Protein AF-A0AAW4PIY5-F1 (afdb_monomer_lite)

Sequence (55 aa):
MSMDDKRAAVEQLEAALNAADADSMEYHIRQALQYLHVEDERSAPSKDSGNDELR

Structure (mmCIF, N/CA/C/O backbone):
data_AF-A0AAW4PIY5-F1
#
_entry.id   AF-A0AAW4PIY5-F1
#
loop_
_atom_site.group_PDB
_atom_site.id
_atom_site.type_symbol
_atom_site.label_atom_id
_atom_site.label_alt_id
_atom_site.label_comp_id
_atom_site.label_asym_id
_atom_site.label_entity_id
_atom_site.label_seq_id
_atom_site.pdbx_PDB_ins_code
_atom_site.Cartn_x
_atom_site.Cartn_y
_atom_site.Cartn_z
_atom_site.occupancy
_atom_site.B_iso_or_equiv
_atom_site.auth_seq_id
_atom_site.auth_comp_id
_atom_site.auth_asym_id
_atom_site.auth_atom_id
_atom_site.pdbx_PDB_model_num
ATOM 1 N N . MET A 1 1 ? 9.846 -3.945 -12.048 1.00 73.75 1 MET A N 1
ATOM 2 C CA . MET A 1 1 ? 9.363 -3.090 -10.947 1.00 73.75 1 MET A CA 1
ATOM 3 C C . MET A 1 1 ? 10.432 -2.062 -10.604 1.00 73.75 1 MET A C 1
ATOM 5 O O . MET A 1 1 ? 11.564 -2.463 -10.327 1.00 73.75 1 MET A O 1
ATOM 9 N N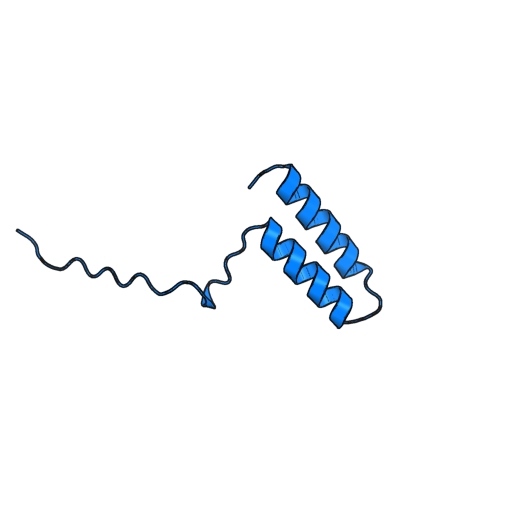 . SER A 1 2 ? 10.090 -0.773 -10.687 1.00 86.50 2 SER A N 1
ATOM 10 C CA . SER A 1 2 ? 10.970 0.355 -10.351 1.00 86.50 2 SER A CA 1
ATOM 11 C C . SER A 1 2 ? 11.224 0.440 -8.840 1.00 86.50 2 SER A C 1
ATOM 13 O O . SER A 1 2 ? 10.502 -0.149 -8.033 1.00 86.50 2 SER A O 1
ATOM 15 N N . MET A 1 3 ? 12.264 1.174 -8.438 1.00 85.94 3 MET A N 1
ATOM 16 C CA . MET A 1 3 ? 12.498 1.504 -7.028 1.00 85.94 3 MET A CA 1
ATOM 17 C C . MET A 1 3 ? 11.379 2.394 -6.467 1.00 85.94 3 MET A C 1
ATOM 19 O O . MET A 1 3 ? 11.013 2.242 -5.303 1.00 85.94 3 MET A O 1
ATOM 23 N N . ASP A 1 4 ? 10.797 3.247 -7.312 1.00 90.31 4 ASP A N 1
ATOM 24 C CA . ASP A 1 4 ? 9.666 4.107 -6.950 1.00 90.31 4 ASP A CA 1
ATOM 25 C C . ASP A 1 4 ? 8.398 3.288 -6.685 1.00 90.31 4 ASP A C 1
ATOM 27 O O . ASP A 1 4 ? 7.739 3.499 -5.670 1.00 90.31 4 ASP A O 1
ATOM 31 N N . ASP A 1 5 ? 8.118 2.279 -7.517 1.00 89.69 5 ASP A N 1
ATOM 32 C CA . ASP A 1 5 ? 6.980 1.370 -7.320 1.00 89.69 5 ASP A CA 1
ATOM 33 C C . ASP A 1 5 ? 7.109 0.604 -5.997 1.00 89.69 5 ASP A C 1
ATOM 35 O O . ASP A 1 5 ? 6.155 0.491 -5.232 1.00 89.69 5 ASP A O 1
ATOM 39 N N . LYS A 1 6 ? 8.319 0.119 -5.678 1.00 90.56 6 LYS A N 1
ATOM 40 C CA . LYS A 1 6 ? 8.588 -0.549 -4.395 1.00 90.56 6 LYS A CA 1
ATOM 41 C C . LYS A 1 6 ? 8.343 0.379 -3.211 1.00 90.56 6 LYS A C 1
ATOM 43 O O . LYS A 1 6 ? 7.773 -0.052 -2.213 1.00 90.56 6 LYS A O 1
ATOM 48 N N . ARG A 1 7 ? 8.792 1.632 -3.303 1.00 96.00 7 ARG A N 1
ATOM 49 C CA . ARG A 1 7 ? 8.592 2.620 -2.242 1.00 96.00 7 ARG A CA 1
ATOM 50 C C . ARG A 1 7 ? 7.107 2.922 -2.052 1.00 96.00 7 ARG A C 1
ATOM 52 O O . ARG A 1 7 ? 6.630 2.859 -0.925 1.00 96.00 7 ARG A O 1
ATOM 59 N N . ALA A 1 8 ? 6.383 3.159 -3.143 1.00 94.94 8 ALA A N 1
ATOM 60 C CA . ALA A 1 8 ? 4.945 3.390 -3.109 1.00 94.94 8 ALA A CA 1
ATOM 61 C C . ALA A 1 8 ? 4.187 2.189 -2.516 1.00 94.94 8 ALA A C 1
ATOM 63 O O . ALA A 1 8 ? 3.294 2.370 -1.692 1.00 94.94 8 ALA A O 1
ATOM 64 N N . ALA A 1 9 ? 4.583 0.957 -2.854 1.00 96.06 9 ALA A N 1
ATOM 65 C CA . ALA A 1 9 ? 4.001 -0.247 -2.264 1.00 96.06 9 ALA A CA 1
ATOM 66 C C . ALA A 1 9 ? 4.198 -0.317 -0.741 1.00 96.06 9 ALA A C 1
ATOM 68 O O . ALA A 1 9 ? 3.259 -0.644 -0.019 1.00 96.06 9 ALA A O 1
ATOM 69 N N . VAL A 1 10 ? 5.398 0.005 -0.247 1.00 97.38 10 VAL A N 1
ATOM 70 C CA . VAL A 1 10 ? 5.688 0.027 1.197 1.00 97.38 10 VAL A CA 1
ATOM 71 C C . VAL A 1 10 ? 4.868 1.103 1.905 1.00 97.38 10 VAL A C 1
ATOM 73 O O . VAL A 1 10 ? 4.253 0.805 2.923 1.00 97.38 10 VAL A O 1
ATOM 76 N N . GLU A 1 11 ? 4.779 2.309 1.341 1.00 98.06 11 GLU A N 1
ATOM 77 C CA . GLU A 1 11 ? 3.971 3.401 1.904 1.00 98.06 11 GLU A CA 1
ATOM 78 C C . GLU A 1 11 ? 2.488 3.001 2.027 1.00 98.06 11 GLU A C 1
ATOM 80 O O . GLU A 1 11 ? 1.844 3.273 3.041 1.00 98.06 11 GLU A O 1
ATOM 85 N N . GLN A 1 12 ? 1.947 2.284 1.036 1.00 98.19 12 GLN A N 1
ATOM 86 C CA . GLN A 1 12 ? 0.584 1.751 1.116 1.00 98.19 12 GLN A CA 1
ATOM 87 C C . GLN A 1 12 ? 0.444 0.646 2.175 1.00 98.19 12 GLN A C 1
ATOM 89 O O . GLN A 1 12 ? -0.549 0.617 2.895 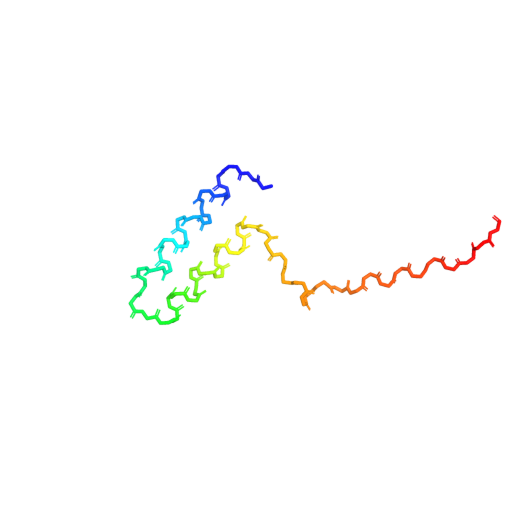1.00 98.19 12 GLN A O 1
ATOM 94 N N . LEU A 1 13 ? 1.430 -0.242 2.333 1.00 98.12 13 LEU A N 1
ATOM 95 C CA . LEU A 1 13 ? 1.395 -1.270 3.382 1.00 98.12 13 LEU A CA 1
ATOM 96 C C . LEU A 1 13 ? 1.455 -0.664 4.791 1.00 98.12 13 LEU A C 1
ATOM 98 O O . LEU A 1 13 ? 0.734 -1.108 5.683 1.00 98.12 13 LEU A O 1
ATOM 102 N N . GLU A 1 14 ? 2.266 0.372 4.993 1.00 98.38 14 GLU A N 1
ATOM 103 C CA . GLU A 1 14 ? 2.314 1.112 6.256 1.00 98.38 14 GLU A CA 1
ATOM 104 C C . GLU A 1 14 ? 0.980 1.809 6.549 1.00 98.38 14 GLU A C 1
ATOM 106 O O . GLU A 1 14 ? 0.501 1.767 7.684 1.00 98.38 14 GLU A O 1
ATOM 111 N N . ALA A 1 15 ? 0.336 2.395 5.536 1.00 98.06 15 ALA A N 1
ATOM 112 C CA . ALA A 1 15 ? -1.000 2.970 5.680 1.00 98.06 15 ALA A CA 1
ATOM 113 C C . ALA A 1 15 ? -2.051 1.904 6.041 1.00 98.06 15 ALA A C 1
ATOM 115 O O . ALA A 1 15 ? -2.869 2.136 6.929 1.00 98.06 15 ALA A O 1
ATOM 116 N N . ALA A 1 16 ? -1.988 0.713 5.431 1.00 98.06 16 ALA A N 1
ATOM 117 C CA . ALA A 1 16 ? -2.886 -0.397 5.750 1.00 98.06 16 ALA A CA 1
ATOM 118 C C . ALA A 1 16 ? -2.772 -0.840 7.218 1.00 98.06 16 ALA A C 1
ATOM 120 O O . ALA A 1 16 ? -3.787 -1.059 7.872 1.00 98.06 16 ALA A O 1
ATOM 121 N N . LEU A 1 17 ? -1.549 -0.927 7.755 1.00 97.88 17 LEU A N 1
ATOM 122 C CA . LEU A 1 17 ? -1.304 -1.305 9.154 1.00 97.88 17 LEU A CA 1
ATOM 123 C C . LEU A 1 17 ? -1.841 -0.283 10.165 1.00 97.88 17 LEU A C 1
ATOM 125 O O . LEU A 1 17 ? -2.125 -0.647 11.304 1.00 97.88 17 LEU A O 1
ATOM 129 N N . ASN A 1 18 ? -1.964 0.981 9.759 1.00 97.94 18 ASN A N 1
ATOM 130 C CA . ASN A 1 18 ? -2.447 2.073 10.605 1.00 97.94 18 ASN A 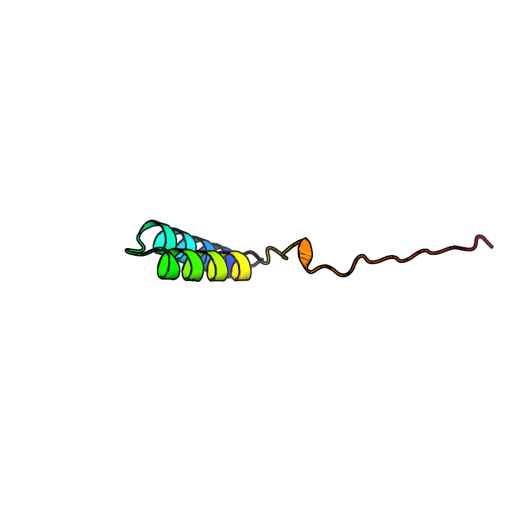CA 1
ATOM 131 C C . ASN A 1 18 ? -3.919 2.439 10.343 1.00 97.94 18 ASN A C 1
ATOM 133 O O . ASN A 1 18 ? -4.430 3.382 10.951 1.00 97.94 18 ASN A O 1
ATOM 137 N N . ALA A 1 19 ? -4.601 1.733 9.439 1.00 97.50 19 ALA A N 1
ATOM 138 C CA . ALA A 1 19 ? -5.991 2.006 9.110 1.00 97.50 19 ALA A CA 1
ATOM 139 C C . ALA A 1 19 ? -6.912 1.737 10.314 1.00 97.50 19 ALA A C 1
ATOM 141 O O . ALA A 1 19 ? -6.769 0.742 11.024 1.00 97.50 19 ALA A O 1
ATOM 142 N N . ALA A 1 20 ? -7.879 2.630 10.534 1.00 96.00 20 ALA A N 1
ATOM 143 C CA . ALA A 1 20 ? -8.822 2.533 11.651 1.00 96.00 20 ALA A CA 1
ATOM 144 C C . ALA A 1 20 ? -9.949 1.512 11.409 1.00 96.00 20 ALA A C 1
ATOM 146 O O . ALA A 1 20 ? -10.625 1.101 12.353 1.00 96.00 20 ALA A O 1
ATOM 147 N N . ASP A 1 21 ? -10.159 1.120 10.154 1.00 97.50 21 ASP A N 1
ATOM 148 C CA . ASP A 1 21 ? -11.236 0.243 9.717 1.00 97.50 21 ASP A CA 1
ATOM 149 C C . ASP A 1 21 ? -10.771 -0.716 8.610 1.00 97.50 21 ASP A C 1
ATOM 151 O O . ASP A 1 21 ? -9.742 -0.518 7.955 1.00 97.50 21 ASP A O 1
ATOM 155 N N . ALA A 1 22 ? -11.544 -1.787 8.432 1.00 96.25 22 ALA A N 1
ATOM 156 C CA . ALA A 1 22 ? -11.214 -2.864 7.510 1.00 96.25 22 ALA A CA 1
ATOM 157 C C . ALA A 1 22 ? -11.270 -2.432 6.035 1.00 96.25 22 ALA A C 1
ATOM 159 O O . ALA A 1 22 ? -10.455 -2.911 5.248 1.00 96.25 22 ALA A O 1
ATOM 160 N N . ASP A 1 23 ? -12.169 -1.513 5.669 1.00 96.94 23 ASP A N 1
ATOM 161 C CA . ASP A 1 23 ? -12.336 -1.064 4.283 1.00 96.94 23 ASP A CA 1
ATOM 162 C C . ASP A 1 23 ? -11.122 -0.231 3.844 1.00 96.94 23 ASP A C 1
ATOM 164 O O . ASP A 1 23 ? -10.558 -0.441 2.767 1.00 96.94 23 ASP A O 1
ATOM 168 N N . SER A 1 24 ? -10.663 0.667 4.719 1.00 97.12 24 SER A N 1
ATOM 169 C CA . SER A 1 24 ? -9.442 1.455 4.540 1.00 97.12 24 SER A CA 1
ATOM 170 C C . SER A 1 24 ? -8.203 0.556 4.459 1.00 97.12 24 SER A C 1
ATOM 172 O O . SER A 1 24 ? -7.364 0.731 3.572 1.00 97.12 24 SER A O 1
ATOM 174 N N . MET A 1 25 ? -8.097 -0.450 5.336 1.00 98.19 25 MET A N 1
ATOM 175 C CA . MET A 1 25 ? -7.012 -1.437 5.290 1.00 98.19 25 MET A CA 1
ATOM 176 C C . MET A 1 25 ? -6.996 -2.187 3.947 1.00 98.19 25 MET A C 1
ATOM 178 O O . MET A 1 25 ? -5.950 -2.287 3.301 1.00 98.19 25 MET A O 1
ATOM 182 N 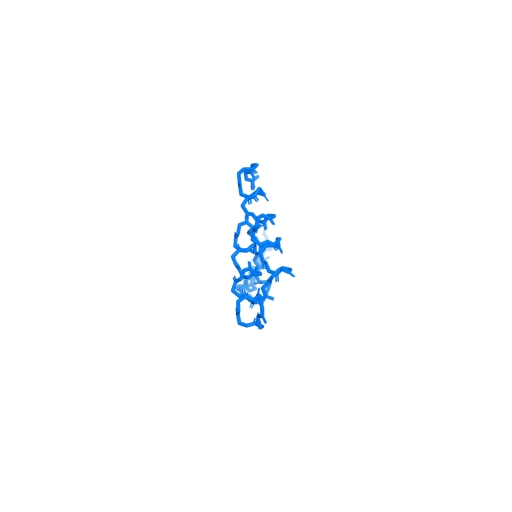N . GLU A 1 26 ? -8.151 -2.686 3.497 1.00 97.62 26 GLU A N 1
ATOM 183 C CA . GLU A 1 26 ? -8.286 -3.426 2.238 1.00 97.62 26 GLU A CA 1
ATOM 184 C C . GLU A 1 26 ? -7.945 -2.557 1.020 1.00 97.62 26 GLU A C 1
ATOM 186 O O . GLU A 1 26 ? -7.251 -3.008 0.101 1.00 97.62 26 GLU A O 1
ATOM 191 N N . TYR A 1 27 ? -8.387 -1.296 1.019 1.00 96.94 27 TYR A N 1
ATOM 192 C CA . TYR A 1 27 ? -8.045 -0.328 -0.018 1.00 96.94 27 TYR A CA 1
ATOM 193 C C . TYR A 1 27 ? -6.526 -0.183 -0.175 1.00 96.94 27 TYR A C 1
ATOM 195 O O . TYR A 1 27 ? -6.000 -0.337 -1.282 1.00 96.94 27 TYR A O 1
ATOM 203 N N . HIS A 1 28 ? -5.818 0.054 0.930 1.00 97.81 28 HIS A N 1
ATOM 204 C CA . HIS A 1 28 ? -4.371 0.243 0.923 1.00 97.81 28 HIS A CA 1
ATOM 205 C C . HIS A 1 28 ? -3.615 -1.028 0.508 1.00 97.81 28 HIS A C 1
ATOM 207 O O . HIS A 1 28 ? -2.684 -0.956 -0.296 1.00 97.81 28 HIS A O 1
ATOM 213 N N . ILE A 1 29 ? -4.064 -2.209 0.948 1.00 96.81 29 ILE A N 1
ATOM 214 C CA . ILE A 1 29 ? -3.501 -3.492 0.494 1.00 96.81 29 ILE A CA 1
ATOM 215 C C . ILE A 1 29 ? -3.649 -3.644 -1.026 1.00 96.81 29 ILE A C 1
ATOM 217 O O . ILE A 1 29 ? -2.687 -3.999 -1.708 1.00 96.81 29 ILE A O 1
ATOM 221 N N . ARG A 1 30 ? -4.825 -3.334 -1.587 1.00 95.75 30 ARG A N 1
ATOM 222 C CA . ARG A 1 30 ? -5.058 -3.423 -3.037 1.00 95.75 30 ARG A CA 1
ATOM 223 C C . ARG A 1 30 ? -4.134 -2.487 -3.820 1.00 95.75 30 ARG A C 1
ATOM 225 O O . ARG A 1 30 ? -3.601 -2.895 -4.848 1.00 95.75 30 ARG A O 1
ATOM 232 N N . GLN A 1 31 ? -3.918 -1.264 -3.334 1.00 95.75 31 GLN A N 1
ATOM 233 C CA . GLN A 1 31 ? -2.979 -0.319 -3.951 1.00 95.75 31 GLN A CA 1
ATOM 234 C C . GLN A 1 31 ? -1.534 -0.836 -3.899 1.00 95.75 31 GLN A C 1
ATOM 236 O O . GLN A 1 31 ? -0.839 -0.813 -4.914 1.00 95.75 31 GLN A O 1
ATOM 241 N N . ALA A 1 32 ? -1.093 -1.379 -2.760 1.00 95.62 32 ALA A N 1
ATOM 242 C CA . ALA A 1 32 ? 0.242 -1.965 -2.637 1.00 95.62 32 ALA A CA 1
ATOM 243 C C . ALA A 1 32 ? 0.472 -3.109 -3.640 1.00 95.62 32 ALA A C 1
ATOM 245 O O . ALA A 1 32 ? 1.509 -3.157 -4.301 1.00 95.62 32 ALA A O 1
ATOM 246 N N . LEU A 1 33 ? -0.510 -4.001 -3.803 1.00 94.19 33 LEU A N 1
ATOM 247 C CA . LEU A 1 33 ? -0.432 -5.116 -4.753 1.00 94.19 33 LEU A CA 1
ATOM 248 C C . LEU A 1 33 ? -0.345 -4.647 -6.212 1.00 94.19 33 LEU A C 1
ATOM 250 O O . LEU A 1 33 ? 0.383 -5.254 -6.998 1.00 94.19 33 LEU A O 1
ATOM 254 N N . GLN A 1 34 ? -1.029 -3.551 -6.563 1.00 91.75 34 GLN A N 1
ATOM 255 C CA . GLN A 1 34 ? -0.936 -2.947 -7.897 1.00 91.75 34 GLN A CA 1
ATOM 256 C C . GLN A 1 34 ? 0.481 -2.444 -8.191 1.00 91.75 34 GLN A C 1
ATOM 258 O O . GLN A 1 34 ? 1.020 -2.757 -9.251 1.00 91.75 34 GLN A O 1
ATOM 263 N N . TYR A 1 35 ? 1.115 -1.740 -7.247 1.00 91.25 35 TYR A N 1
ATOM 264 C CA . TYR A 1 35 ? 2.509 -1.299 -7.389 1.00 91.25 35 TYR A CA 1
ATOM 265 C C . TYR A 1 35 ? 3.496 -2.465 -7.471 1.00 91.25 35 TYR A C 1
ATOM 267 O O . TYR A 1 35 ? 4.479 -2.412 -8.210 1.00 91.25 35 TYR A O 1
A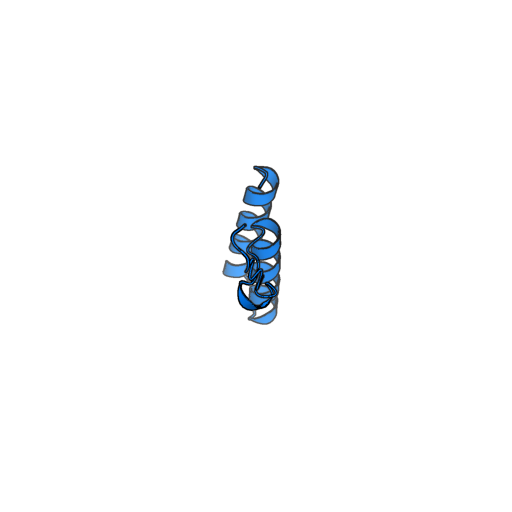TOM 275 N N . LEU A 1 36 ? 3.227 -3.547 -6.737 1.00 90.00 36 LEU A N 1
ATOM 276 C CA . LEU A 1 36 ? 4.048 -4.752 -6.787 1.00 90.00 36 LEU A CA 1
ATOM 277 C C . LEU A 1 36 ? 3.845 -5.571 -8.069 1.00 90.00 36 LEU A C 1
ATOM 279 O O . LEU A 1 36 ? 4.579 -6.538 -8.278 1.00 90.00 36 LEU A O 1
ATOM 283 N N . HIS A 1 37 ? 2.884 -5.192 -8.923 1.00 83.94 37 HIS A N 1
ATOM 284 C CA . HIS A 1 37 ? 2.438 -5.984 -10.069 1.00 83.94 37 HIS A CA 1
ATOM 285 C C . HIS A 1 37 ? 2.175 -7.445 -9.685 1.00 83.94 37 HIS A C 1
ATOM 287 O O . HIS A 1 37 ? 2.505 -8.363 -10.436 1.00 83.94 37 HIS A O 1
ATOM 293 N N . VAL A 1 38 ? 1.615 -7.670 -8.492 1.00 73.81 38 VAL A N 1
ATOM 294 C CA . VAL A 1 38 ? 1.161 -9.003 -8.104 1.00 73.81 38 VAL A CA 1
ATOM 295 C C . VAL A 1 38 ? -0.088 -9.263 -8.928 1.00 73.81 38 VAL A C 1
ATOM 297 O O . VAL A 1 38 ? -1.178 -8.797 -8.594 1.00 73.81 38 VAL A O 1
ATOM 300 N N . GLU A 1 39 ? 0.095 -9.928 -10.066 1.00 58.78 39 GLU A N 1
ATOM 301 C CA . GLU A 1 39 ? -1.020 -10.451 -10.836 1.00 58.78 39 GLU A CA 1
ATOM 302 C C . GLU A 1 39 ? -1.782 -11.409 -9.921 1.00 58.78 39 GLU A C 1
ATOM 304 O O . GLU A 1 39 ? -1.204 -12.317 -9.321 1.00 58.78 39 GLU A O 1
ATOM 309 N N . ASP A 1 40 ? -3.085 -11.177 -9.767 1.00 54.84 40 ASP A N 1
ATOM 310 C CA . ASP A 1 40 ? -3.961 -12.164 -9.156 1.00 54.84 40 ASP A CA 1
ATOM 311 C C . ASP A 1 40 ? -3.878 -13.384 -10.080 1.00 54.84 40 ASP A C 1
ATOM 313 O O . ASP A 1 40 ? -4.417 -13.356 -11.187 1.00 54.84 40 ASP A O 1
ATOM 317 N N . GLU A 1 41 ? -3.159 -14.436 -9.677 1.00 54.69 41 GLU A N 1
ATOM 318 C CA . GLU A 1 41 ? -2.996 -15.670 -10.468 1.00 54.69 41 GLU A CA 1
ATOM 319 C C . GLU A 1 41 ? -4.358 -16.285 -10.853 1.00 54.69 41 GLU A C 1
ATOM 321 O O . GLU A 1 41 ? -4.449 -17.113 -11.755 1.00 54.69 41 GLU A O 1
ATOM 326 N N . ARG A 1 42 ? -5.447 -15.832 -10.218 1.00 53.59 42 ARG A N 1
ATOM 327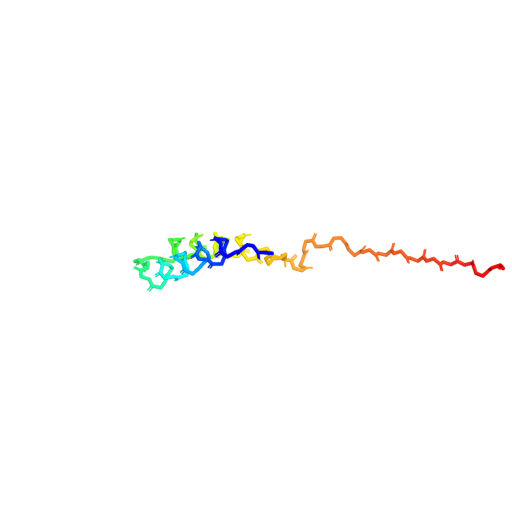 C CA . ARG A 1 42 ? -6.837 -16.154 -10.562 1.00 53.59 42 ARG A CA 1
ATOM 328 C C . ARG A 1 42 ? -7.374 -15.466 -11.823 1.00 53.59 42 ARG A C 1
ATOM 330 O O . ARG A 1 42 ? -8.402 -15.898 -12.334 1.00 53.59 42 ARG A O 1
ATOM 337 N N . SER A 1 43 ? -6.719 -14.416 -12.316 1.00 49.53 43 SER A N 1
ATOM 338 C CA . SER A 1 43 ? -7.130 -13.641 -13.499 1.00 49.53 43 SER A CA 1
ATOM 339 C C . SER A 1 43 ? -6.263 -13.901 -14.730 1.00 49.53 43 SER A C 1
ATOM 341 O O . SER A 1 43 ? -6.559 -13.370 -15.801 1.00 49.53 43 SER A O 1
ATOM 343 N N . ALA A 1 44 ? -5.210 -14.717 -14.615 1.00 50.81 44 ALA A N 1
ATOM 344 C CA . ALA A 1 44 ? -4.469 -15.161 -15.784 1.00 50.81 44 ALA A CA 1
ATOM 345 C C . ALA A 1 44 ? -5.366 -16.122 -16.588 1.00 50.81 44 ALA A C 1
ATOM 347 O O . ALA A 1 44 ? -5.689 -17.201 -16.079 1.00 50.81 44 ALA A O 1
ATOM 348 N N . PRO A 1 45 ? -5.789 -15.796 -17.830 1.00 51.16 45 PRO A N 1
ATOM 349 C CA . PRO A 1 45 ? -6.338 -16.821 -18.700 1.00 51.16 45 PRO A CA 1
ATOM 350 C C . PRO A 1 45 ? -5.247 -17.876 -18.836 1.00 51.16 45 PRO A C 1
ATOM 352 O O . PRO A 1 45 ? -4.124 -17.554 -19.236 1.00 51.16 45 PRO A O 1
ATOM 355 N N . SER A 1 46 ? -5.555 -19.114 -18.445 1.00 49.50 46 SER A N 1
ATOM 356 C CA . SER A 1 46 ? -4.680 -20.251 -18.688 1.00 49.50 46 SER A CA 1
ATOM 357 C C . SER A 1 46 ? -4.268 -20.173 -20.151 1.00 49.50 46 SER A C 1
ATOM 359 O O . SER A 1 46 ? -5.110 -20.308 -21.039 1.00 49.50 46 SER A O 1
ATOM 361 N N . LYS A 1 47 ? -2.992 -19.872 -20.415 1.00 56.78 47 LYS A N 1
ATOM 362 C CA . LYS A 1 47 ? -2.427 -20.043 -21.747 1.00 56.78 47 LYS A CA 1
ATOM 363 C C . LYS A 1 47 ? -2.336 -21.543 -21.970 1.00 56.78 47 LYS A C 1
ATOM 365 O O . LYS A 1 47 ? -1.280 -22.148 -21.827 1.00 56.78 47 LYS A O 1
ATOM 370 N N . ASP A 1 48 ? -3.484 -22.125 -22.282 1.00 58.75 48 ASP A N 1
ATOM 371 C CA . ASP A 1 48 ? -3.580 -23.345 -23.048 1.00 58.75 48 ASP A CA 1
ATOM 372 C C . ASP A 1 48 ? -3.057 -23.004 -24.445 1.00 58.75 48 ASP A C 1
ATOM 374 O O . ASP A 1 48 ? -3.769 -22.552 -25.338 1.00 58.75 48 ASP A O 1
ATOM 378 N N . SER A 1 49 ? -1.738 -23.059 -24.589 1.00 51.28 49 SER A N 1
ATOM 379 C CA . SER A 1 49 ? -1.102 -23.199 -25.888 1.00 51.28 49 SER A CA 1
ATOM 380 C C . SER A 1 49 ? -0.611 -24.629 -25.967 1.00 51.28 49 SER A C 1
ATOM 382 O O . SER A 1 49 ? 0.578 -24.909 -25.823 1.00 51.28 49 SER A O 1
ATOM 384 N N . GLY A 1 50 ? -1.568 -25.533 -26.179 1.00 55.50 50 GLY A N 1
ATOM 385 C CA . GLY A 1 50 ? -1.298 -26.771 -26.883 1.00 55.50 50 GLY A CA 1
ATOM 386 C C . GLY A 1 50 ? -0.640 -26.422 -28.213 1.00 55.50 50 GLY A C 1
ATOM 387 O O . GLY A 1 50 ? -1.277 -25.861 -29.101 1.00 55.50 50 GLY A O 1
ATOM 388 N N . ASN A 1 51 ? 0.653 -26.708 -28.324 1.00 47.94 51 ASN A N 1
ATOM 389 C CA . ASN A 1 51 ? 1.304 -26.826 -29.616 1.00 47.94 51 ASN A CA 1
ATOM 390 C C . ASN A 1 51 ? 1.519 -28.317 -29.857 1.00 47.94 51 ASN A C 1
ATOM 392 O O . ASN A 1 51 ? 2.559 -28.889 -29.529 1.00 47.94 51 ASN A O 1
ATOM 396 N N . ASP A 1 52 ? 0.432 -28.924 -30.321 1.00 57.47 52 ASP A N 1
ATOM 397 C CA . ASP A 1 52 ? 0.430 -30.197 -31.018 1.00 57.47 52 ASP A CA 1
ATOM 398 C C . ASP A 1 52 ? 1.171 -30.044 -32.363 1.00 57.47 52 ASP A C 1
ATOM 400 O O . ASP A 1 52 ? 1.325 -28.941 -32.886 1.00 57.47 52 ASP A O 1
ATOM 404 N N . GLU A 1 53 ? 1.599 -31.178 -32.906 1.00 57.41 53 GLU A N 1
ATOM 405 C CA . GLU A 1 53 ? 2.277 -31.377 -34.194 1.00 57.41 53 GLU A CA 1
ATOM 406 C C . GLU A 1 53 ? 3.787 -31.083 -34.290 1.00 57.41 53 GLU A C 1
ATOM 408 O O . GLU A 1 53 ? 4.280 -30.090 -34.827 1.00 57.41 53 GLU A O 1
ATOM 413 N N . LEU A 1 54 ? 4.520 -32.122 -33.874 1.00 57.41 54 LEU A N 1
ATOM 414 C CA . LEU A 1 54 ? 5.660 -32.685 -34.599 1.00 57.41 54 LEU A CA 1
ATOM 415 C C . LEU A 1 54 ? 5.522 -32.568 -36.131 1.00 57.41 54 LEU A C 1
ATOM 417 O O . LEU A 1 54 ? 4.592 -33.132 -36.710 1.00 57.41 54 LEU A O 1
ATOM 421 N N . ARG A 1 55 ? 6.528 -31.985 -36.788 1.00 57.31 55 ARG A N 1
ATOM 422 C CA . ARG A 1 55 ? 6.898 -32.291 -38.177 1.00 57.31 55 ARG A CA 1
ATOM 423 C C . ARG A 1 55 ? 8.405 -32.249 -38.368 1.00 57.31 55 ARG A C 1
ATOM 425 O O . ARG A 1 55 ? 9.033 -31.302 -37.850 1.00 57.31 55 ARG A O 1
#

Organism: NCBI:txid2487749

pLDDT: mean 81.62, std 19.06, range [47.94, 98.38]

Secondary structure (DSSP, 8-state):
--HHHHHHHHHHHHHHHT-SSHHHHHHHHHHHHHHTT---TTSS-----------

Radius of gyration: 17.49 Å; chains: 1; bounding box: 25×37×50 Å

Foldseek 3Di:
DDPVLQVQLVVLCVQLVVDPDDVSNVVSNVSSCVSVVVPPPVPPPPPPPPPDDDD